Protein AF-A0AAW6DKB7-F1 (afdb_monomer_lite)

InterPro domains:
  IPR010262 Arylsulfotransferase, bacteria [PF05935] (1-92)

Organism: Mediterraneibacter gnavus (NCBI:txid33038)

pLDDT: mean 94.06, std 5.69, range [62.28, 98.56]

Secondary structure (DSSP, 8-state):
-EE--B---TT-TT--GGGSTT-BSSTTT--EEEEEEEEEETTTTEEEEEEEEEEE--SS-EEEEE-SS-EEEEEGGGTEEEEE-TTS-EEEEEE---SSS----------BTTTB---

Radius of gyration: 16.7 Å; chains: 1; bounding box: 38×35×54 Å

Foldseek 3Di:
DKFLLADDDPVCNPDDPVVDPQRHPDQPPHAWIKDWDWDDDVVVRDIDTPAMDTDGHANDAKDWDDDDAWIWIFSWQQQKIFTAGRNRHTPDMDHDDDPPGTDRYDDDDPCEPHPDDDD

Sequence (119 aa):
MFNNNLGYSESRPDYDWSQIDQIATDLSSGTTSYYYKYKVDENAGTYTLVQSFEVPFSGYVSSVQECEDTILVDSGMQGLIGEYKEDGTLVKQFQMNLSKYYIYRVYKYDFSGYLFTEE

Structure (mmCIF, N/CA/C/O backbone):
data_AF-A0AAW6DKB7-F1
#
_entry.id   AF-A0AAW6DKB7-F1
#
loop_
_atom_site.group_PDB
_atom_site.id
_atom_site.type_symbol
_atom_site.label_atom_id
_atom_site.label_alt_id
_atom_site.label_comp_id
_atom_site.label_asym_id
_atom_site.label_entity_id
_atom_site.label_seq_id
_atom_site.pdbx_PDB_ins_code
_atom_site.Cartn_x
_atom_sit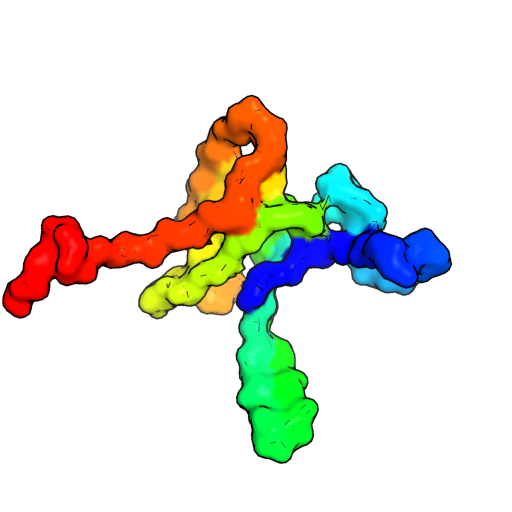e.Cartn_y
_atom_site.Cartn_z
_atom_site.occupancy
_atom_site.B_iso_or_equiv
_atom_site.auth_seq_id
_atom_site.auth_comp_id
_atom_site.auth_asym_id
_atom_site.auth_atom_id
_atom_site.pdbx_PDB_model_num
ATOM 1 N N . MET A 1 1 ? -4.872 -5.322 2.106 1.00 93.62 1 MET A N 1
ATOM 2 C CA . MET A 1 1 ? -3.622 -5.882 1.534 1.00 93.62 1 MET A CA 1
ATOM 3 C C . MET A 1 1 ? -2.894 -4.794 0.762 1.00 93.62 1 MET A C 1
ATOM 5 O O . MET A 1 1 ? -3.563 -3.958 0.170 1.00 93.62 1 MET A O 1
ATOM 9 N N . PHE A 1 2 ? -1.560 -4.797 0.761 1.00 97.50 2 PHE A N 1
ATOM 10 C CA . PHE A 1 2 ? -0.765 -3.921 -0.107 1.00 97.50 2 PHE A CA 1
ATOM 11 C C . PHE A 1 2 ? -0.477 -4.651 -1.424 1.00 97.50 2 PHE A C 1
ATOM 13 O O . PHE A 1 2 ? 0.024 -5.773 -1.394 1.00 97.50 2 PHE A O 1
ATOM 20 N N . ASN A 1 3 ? -0.792 -4.037 -2.560 1.00 96.69 3 ASN A N 1
ATOM 21 C CA . ASN A 1 3 ? -0.337 -4.471 -3.874 1.00 96.69 3 ASN A CA 1
ATOM 22 C C . ASN A 1 3 ? 0.838 -3.584 -4.294 1.00 96.69 3 ASN A C 1
ATOM 24 O O . ASN A 1 3 ? 0.644 -2.417 -4.632 1.00 96.69 3 ASN A O 1
ATOM 28 N N . ASN A 1 4 ? 2.045 -4.150 -4.293 1.00 95.62 4 ASN A N 1
ATOM 29 C CA . ASN A 1 4 ? 3.265 -3.442 -4.675 1.00 95.62 4 ASN A CA 1
ATOM 30 C C . ASN A 1 4 ? 3.264 -2.995 -6.141 1.00 95.62 4 ASN A C 1
ATOM 32 O O . ASN A 1 4 ? 3.949 -2.032 -6.465 1.00 95.62 4 ASN A O 1
ATOM 36 N N . ASN A 1 5 ? 2.470 -3.642 -7.003 1.00 96.00 5 ASN A N 1
ATOM 37 C CA . ASN A 1 5 ? 2.424 -3.383 -8.441 1.00 96.00 5 ASN A CA 1
ATOM 38 C C . ASN A 1 5 ? 3.798 -3.550 -9.136 1.00 96.00 5 ASN A C 1
ATOM 40 O O . ASN A 1 5 ? 4.121 -2.849 -10.092 1.00 96.00 5 ASN A O 1
ATOM 44 N N . LEU A 1 6 ? 4.617 -4.483 -8.632 1.00 96.06 6 LEU A N 1
ATOM 45 C CA . LEU A 1 6 ? 5.906 -4.884 -9.201 1.00 96.06 6 LEU A CA 1
ATOM 46 C C . LEU A 1 6 ? 5.780 -6.274 -9.837 1.00 96.06 6 LEU A C 1
ATOM 48 O O . LEU A 1 6 ? 5.412 -7.241 -9.171 1.00 96.06 6 LEU A O 1
ATOM 52 N N . GLY A 1 7 ? 6.132 -6.374 -11.112 1.00 95.25 7 GLY A N 1
ATOM 53 C CA . GLY A 1 7 ? 6.231 -7.618 -11.858 1.00 95.25 7 GLY A CA 1
ATOM 54 C C . GLY A 1 7 ? 7.611 -8.233 -11.675 1.00 95.25 7 GLY A C 1
ATOM 55 O O . GLY A 1 7 ? 8.564 -7.853 -12.351 1.00 95.25 7 GLY A O 1
ATOM 56 N N . TYR A 1 8 ? 7.725 -9.178 -10.744 1.00 92.50 8 TYR A N 1
ATOM 57 C CA . TYR A 1 8 ? 8.963 -9.910 -10.491 1.00 92.50 8 TYR A CA 1
ATOM 58 C C . TYR A 1 8 ? 8.669 -11.321 -9.973 1.00 92.50 8 TYR A C 1
ATOM 60 O O . TYR A 1 8 ? 7.788 -11.520 -9.136 1.00 92.50 8 TYR A O 1
ATOM 68 N N . SER A 1 9 ? 9.423 -12.315 -10.446 1.00 92.75 9 SER A N 1
ATOM 69 C CA . SER A 1 9 ? 9.358 -13.686 -9.933 1.00 92.75 9 SER A CA 1
ATOM 70 C C . SER A 1 9 ? 10.688 -14.406 -10.123 1.00 92.75 9 SER A C 1
ATOM 72 O O . SER A 1 9 ? 11.114 -14.649 -11.249 1.00 92.75 9 SER A O 1
ATOM 74 N N . GLU A 1 10 ? 11.321 -14.810 -9.020 1.00 92.50 10 GLU A N 1
ATOM 75 C CA . GLU A 1 10 ? 12.577 -15.574 -9.066 1.00 92.50 10 GLU A CA 1
ATOM 76 C C . GLU A 1 10 ? 12.405 -16.965 -9.695 1.00 92.50 10 GLU A C 1
ATOM 78 O O . GLU A 1 10 ? 13.334 -17.498 -10.296 1.00 92.50 10 GLU A O 1
ATOM 83 N N . SER A 1 11 ? 11.215 -17.562 -9.580 1.00 96.56 11 SER A N 1
ATOM 84 C CA . SER A 1 11 ? 10.918 -18.892 -10.125 1.00 96.56 11 SER A CA 1
ATOM 85 C C . SER A 1 11 ? 10.462 -18.870 -11.586 1.00 96.56 11 SER A C 1
ATOM 87 O O . SER A 1 11 ? 10.379 -19.928 -12.213 1.00 96.56 11 SER A O 1
ATOM 89 N N . ARG A 1 12 ? 10.166 -17.684 -12.130 1.00 95.12 12 ARG A N 1
ATOM 90 C CA . ARG A 1 12 ? 9.786 -17.444 -13.531 1.00 95.12 12 ARG A CA 1
ATOM 91 C C . ARG A 1 12 ? 10.587 -16.265 -14.105 1.00 95.12 12 ARG A C 1
ATOM 93 O O . ARG A 1 12 ? 9.996 -15.239 -14.445 1.00 95.12 12 ARG A O 1
ATOM 100 N N . PRO A 1 13 ? 11.925 -16.387 -14.200 1.00 93.94 13 PRO A N 1
ATOM 101 C CA . PRO A 1 13 ? 12.788 -15.298 -14.664 1.00 93.94 13 PRO A CA 1
ATOM 102 C C . PRO A 1 13 ? 12.608 -14.970 -16.156 1.00 93.94 13 PRO A C 1
ATOM 104 O O . PRO A 1 13 ? 13.056 -13.927 -16.617 1.00 93.94 13 PRO A O 1
ATOM 107 N N . ASP A 1 14 ? 11.981 -15.868 -16.911 1.00 96.06 14 ASP A N 1
ATOM 108 C CA . ASP A 1 14 ? 11.704 -15.793 -18.344 1.00 96.06 14 ASP A CA 1
ATOM 109 C C . ASP A 1 14 ? 10.334 -15.178 -18.678 1.00 96.06 14 ASP A C 1
ATOM 111 O O . ASP A 1 14 ? 10.038 -14.939 -19.849 1.00 96.06 14 ASP A O 1
ATOM 115 N N . TYR A 1 15 ? 9.490 -14.917 -17.675 1.00 95.75 15 TYR A N 1
ATOM 116 C CA . TYR A 1 15 ? 8.198 -14.279 -17.899 1.00 95.75 15 TYR A CA 1
ATOM 117 C C . TYR A 1 15 ? 8.369 -12.786 -18.200 1.00 95.75 15 TYR A C 1
ATOM 119 O O . TYR A 1 15 ? 8.961 -12.042 -17.417 1.00 95.75 15 TYR A O 1
ATOM 127 N N . ASP A 1 16 ? 7.803 -12.339 -19.320 1.00 95.75 16 ASP A N 1
ATOM 128 C CA . ASP A 1 16 ? 7.808 -10.930 -19.701 1.00 95.75 16 ASP A CA 1
ATOM 129 C C . ASP A 1 16 ? 6.741 -10.151 -18.923 1.00 95.75 16 ASP A C 1
ATOM 131 O O . ASP A 1 16 ? 5.581 -10.096 -19.321 1.00 95.75 16 ASP A O 1
ATOM 135 N N . TRP A 1 17 ? 7.121 -9.536 -17.805 1.00 94.88 17 TRP A N 1
ATOM 136 C CA . TRP A 1 17 ? 6.205 -8.708 -17.017 1.00 94.88 17 TRP A CA 1
ATOM 137 C C . TRP A 1 17 ? 5.766 -7.434 -17.744 1.00 94.88 17 TRP A C 1
ATOM 139 O O . TRP A 1 17 ? 4.672 -6.949 -17.477 1.00 94.88 17 TRP A O 1
ATOM 149 N N . SER A 1 18 ? 6.552 -6.928 -18.702 1.00 93.31 18 SER A N 1
ATOM 150 C CA . SER A 1 18 ? 6.243 -5.676 -19.410 1.00 93.31 18 SER A CA 1
ATOM 151 C C . SER A 1 18 ? 4.989 -5.760 -20.289 1.00 93.31 18 SER A C 1
ATOM 153 O O . SER A 1 18 ? 4.444 -4.734 -20.689 1.00 93.31 18 SER A O 1
ATOM 155 N N . GLN A 1 19 ? 4.493 -6.975 -20.548 1.00 95.38 19 GLN A N 1
ATOM 156 C CA . GLN A 1 19 ? 3.236 -7.203 -21.262 1.00 95.38 19 GLN A CA 1
ATOM 157 C C . GLN A 1 19 ? 1.987 -6.801 -20.453 1.00 95.38 19 GLN A C 1
ATOM 159 O O . GLN A 1 19 ? 0.901 -6.699 -21.022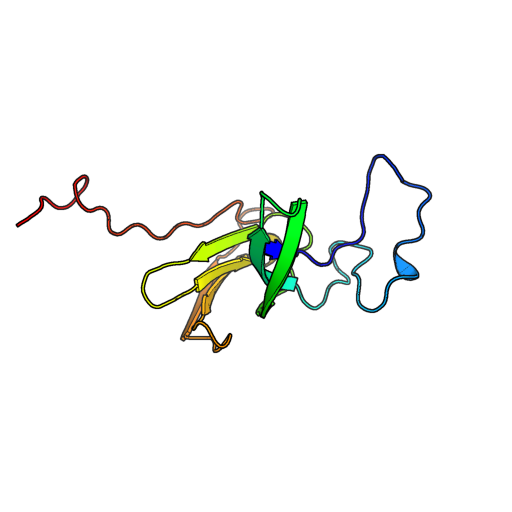 1.00 95.38 19 GLN A O 1
ATOM 164 N N . ILE A 1 20 ? 2.112 -6.627 -19.132 1.00 93.88 20 ILE A N 1
ATOM 165 C CA . ILE A 1 20 ? 1.010 -6.229 -18.252 1.00 93.88 20 ILE A CA 1
ATOM 166 C C . ILE A 1 20 ? 1.011 -4.705 -18.139 1.00 93.88 20 ILE A C 1
ATOM 168 O O . ILE A 1 20 ? 1.999 -4.103 -17.725 1.00 93.88 20 ILE A O 1
ATOM 172 N N . ASP A 1 21 ? -0.113 -4.084 -18.490 1.00 91.00 21 ASP A N 1
ATOM 173 C CA . ASP A 1 21 ? -0.250 -2.631 -18.429 1.00 91.00 21 ASP A CA 1
ATOM 174 C C . ASP A 1 21 ? -0.009 -2.098 -17.006 1.00 91.00 21 ASP A C 1
ATOM 176 O O . ASP A 1 21 ? -0.457 -2.691 -16.023 1.00 91.00 21 ASP A O 1
ATOM 180 N N . GLN A 1 22 ? 0.698 -0.969 -16.915 1.00 90.12 22 GLN A N 1
ATOM 181 C CA . GLN A 1 22 ? 1.005 -0.242 -15.674 1.00 90.12 22 GLN A CA 1
ATOM 182 C C . GLN A 1 22 ? 1.809 -1.007 -14.605 1.00 90.12 22 GLN A C 1
ATOM 184 O O . GLN A 1 22 ? 1.991 -0.478 -13.504 1.00 90.12 22 GLN A O 1
ATOM 189 N N . ILE A 1 23 ? 2.329 -2.205 -14.893 1.00 94.06 23 ILE A N 1
ATOM 190 C CA . ILE A 1 23 ? 3.172 -2.922 -13.933 1.00 94.06 23 ILE A CA 1
ATOM 191 C C . ILE A 1 23 ? 4.602 -2.372 -13.943 1.00 94.06 23 ILE A C 1
ATOM 193 O O . ILE A 1 23 ? 5.203 -2.164 -14.998 1.00 94.06 23 ILE A O 1
ATOM 197 N N . ALA A 1 24 ? 5.176 -2.155 -12.761 1.00 95.31 24 ALA A N 1
ATOM 198 C CA . ALA A 1 24 ? 6.590 -1.822 -12.654 1.00 95.31 24 ALA A CA 1
ATOM 199 C C . ALA A 1 24 ? 7.434 -3.069 -12.943 1.00 95.31 24 ALA A C 1
ATOM 201 O O . ALA A 1 24 ? 7.140 -4.146 -12.427 1.00 95.31 24 ALA A O 1
ATOM 202 N N . THR A 1 25 ? 8.507 -2.938 -13.721 1.00 94.00 25 THR A N 1
ATOM 203 C CA . THR A 1 25 ? 9.440 -4.047 -14.009 1.00 94.00 25 THR A CA 1
ATOM 204 C C . THR A 1 25 ? 10.746 -3.950 -13.221 1.00 94.00 25 THR A C 1
ATOM 206 O O . THR A 1 25 ? 11.580 -4.850 -13.277 1.00 94.00 25 THR A O 1
ATOM 209 N N . ASP A 1 26 ? 10.939 -2.864 -12.474 1.00 90.50 26 ASP A N 1
ATOM 210 C CA . ASP A 1 26 ? 12.056 -2.679 -11.556 1.00 90.50 26 ASP A CA 1
ATOM 211 C C . ASP A 1 26 ? 11.657 -1.767 -10.382 1.00 90.50 26 ASP A C 1
ATOM 213 O O . ASP A 1 26 ? 10.585 -1.162 -10.357 1.00 90.50 26 ASP A O 1
ATOM 217 N N . LEU A 1 27 ? 12.532 -1.677 -9.378 1.00 89.12 27 LEU A N 1
ATOM 218 C CA . LEU A 1 27 ? 12.273 -0.944 -8.134 1.00 89.12 27 LEU A CA 1
ATOM 219 C C . LEU A 1 27 ? 12.297 0.581 -8.267 1.00 89.12 27 LEU A C 1
ATOM 221 O O . LEU A 1 27 ? 11.917 1.265 -7.321 1.00 89.12 27 LEU A O 1
ATOM 225 N N . SER A 1 28 ? 12.771 1.111 -9.391 1.00 81.88 28 SER A N 1
ATOM 226 C CA . SER A 1 28 ? 12.929 2.547 -9.628 1.00 81.88 28 SER A CA 1
ATOM 227 C C . SER A 1 28 ? 11.934 3.120 -10.636 1.00 81.88 28 SER A C 1
ATOM 229 O O . SER A 1 28 ? 11.726 4.330 -10.642 1.00 81.88 28 SER A O 1
ATOM 231 N N . SER A 1 29 ? 11.315 2.278 -11.468 1.00 82.56 29 SER A N 1
ATOM 232 C CA . SER A 1 29 ? 10.377 2.697 -12.517 1.00 82.56 29 SER A CA 1
ATOM 233 C C . SER A 1 29 ? 8.915 2.732 -12.078 1.00 82.56 29 SER A C 1
ATOM 235 O O . SER A 1 29 ? 8.087 3.317 -12.774 1.00 82.56 29 SER A O 1
ATOM 237 N N . GLY A 1 30 ? 8.581 2.128 -10.936 1.00 88.31 30 GLY A N 1
ATOM 238 C CA . GLY A 1 30 ? 7.207 2.103 -10.451 1.00 88.31 30 GLY A CA 1
ATOM 239 C C . GLY A 1 30 ? 6.711 3.463 -9.972 1.00 88.31 30 GLY A C 1
ATOM 240 O O . GLY A 1 30 ? 7.412 4.204 -9.284 1.00 88.31 30 GLY A O 1
ATOM 241 N N . THR A 1 31 ? 5.471 3.777 -10.332 1.00 91.31 31 THR A N 1
ATOM 242 C CA . THR A 1 31 ? 4.822 5.062 -10.036 1.00 91.31 31 THR A CA 1
ATOM 243 C C . THR A 1 31 ? 3.803 4.948 -8.911 1.00 91.31 31 THR A C 1
ATOM 245 O O . THR A 1 31 ? 3.770 5.800 -8.023 1.00 91.31 31 THR A O 1
ATOM 248 N N . THR A 1 32 ? 3.037 3.854 -8.900 1.00 95.38 32 THR A N 1
ATOM 249 C CA . THR A 1 32 ? 1.906 3.663 -7.991 1.00 95.38 32 THR A CA 1
ATOM 250 C C . THR A 1 32 ? 1.847 2.231 -7.464 1.00 95.38 32 THR A C 1
ATOM 252 O O . THR A 1 32 ? 2.038 1.270 -8.209 1.00 95.38 32 THR A O 1
ATOM 255 N N . SER A 1 33 ? 1.555 2.097 -6.171 1.00 97.56 33 SER A N 1
ATOM 256 C CA . SER A 1 33 ? 1.102 0.858 -5.532 1.00 97.56 33 SER A CA 1
ATOM 257 C C . SER A 1 33 ? -0.351 1.033 -5.081 1.00 97.56 33 SER A C 1
ATOM 259 O O . SER A 1 33 ? -0.917 2.119 -5.194 1.00 97.56 33 SER A O 1
ATOM 261 N N . TYR A 1 34 ? -0.983 -0.019 -4.560 1.00 97.88 34 TYR A N 1
ATOM 262 C CA . TYR A 1 34 ? -2.402 0.044 -4.204 1.00 97.88 34 TYR A CA 1
ATOM 263 C C . TYR A 1 34 ? -2.695 -0.570 -2.840 1.00 97.88 34 TYR A C 1
ATOM 265 O O . TYR A 1 34 ? -2.172 -1.627 -2.484 1.00 97.88 34 TYR A O 1
ATOM 273 N N . TYR A 1 35 ? -3.614 0.045 -2.103 1.00 98.50 35 TYR A N 1
ATOM 274 C CA . TYR A 1 35 ? -4.378 -0.671 -1.089 1.00 98.50 35 TYR A CA 1
ATOM 275 C C . TYR A 1 35 ? -5.457 -1.492 -1.791 1.00 98.50 35 TYR A C 1
ATOM 277 O O . TYR A 1 35 ? -6.216 -0.919 -2.565 1.00 98.50 35 TYR A O 1
ATOM 285 N N . TYR A 1 36 ? -5.569 -2.786 -1.481 1.00 97.94 36 TYR A N 1
ATOM 286 C CA . TYR A 1 36 ? -6.662 -3.662 -1.918 1.00 97.94 36 TYR A CA 1
ATOM 287 C C . TYR A 1 36 ? -7.367 -4.333 -0.740 1.00 97.94 36 TYR A C 1
ATOM 289 O O . TYR A 1 36 ? -6.716 -4.931 0.127 1.00 97.94 36 TYR A O 1
ATOM 297 N N . LYS A 1 37 ? -8.702 -4.339 -0.774 1.00 97.44 37 LYS A N 1
ATOM 298 C CA . LYS A 1 37 ? -9.558 -5.133 0.116 1.00 97.44 37 LYS A CA 1
ATOM 299 C C . LYS A 1 37 ? -10.316 -6.173 -0.687 1.00 97.44 37 LYS A C 1
ATOM 301 O O . LYS A 1 37 ? -10.982 -5.846 -1.669 1.00 97.44 37 LYS A O 1
ATOM 306 N N . TYR A 1 38 ? -10.250 -7.419 -0.239 1.00 97.50 38 TYR A N 1
ATOM 307 C CA . TYR A 1 38 ? -10.965 -8.526 -0.856 1.00 97.50 38 TYR A CA 1
ATOM 308 C C . TYR A 1 38 ? -12.019 -9.070 0.099 1.00 97.50 38 TYR A C 1
ATOM 310 O O . TYR A 1 38 ? -11.762 -9.224 1.291 1.00 97.50 38 TYR A O 1
ATOM 318 N N . LYS A 1 39 ? -13.188 -9.405 -0.444 1.00 98.00 39 LYS A N 1
ATOM 319 C CA . LYS A 1 39 ? -14.177 -10.251 0.221 1.00 98.00 39 LYS A CA 1
ATOM 320 C C . LYS A 1 39 ? -13.971 -11.684 -0.258 1.00 98.00 39 LYS A C 1
ATOM 322 O O . LYS A 1 39 ? -14.001 -11.924 -1.463 1.00 98.00 39 LYS A O 1
ATOM 327 N N . VAL A 1 40 ? -13.748 -12.606 0.672 1.00 98.12 40 VAL A N 1
ATOM 328 C CA . VAL A 1 40 ? -13.520 -14.031 0.392 1.00 98.12 40 VAL A CA 1
ATOM 329 C C . VAL A 1 40 ? -14.788 -14.814 0.726 1.00 98.12 40 VAL A C 1
ATOM 331 O O . VAL A 1 40 ? -15.359 -14.628 1.799 1.00 98.12 40 VAL A O 1
ATOM 334 N N . ASP A 1 41 ? -15.229 -15.669 -0.194 1.00 98.38 41 ASP A N 1
ATOM 335 C CA . ASP A 1 41 ? -16.255 -16.686 0.037 1.00 98.38 41 ASP A CA 1
ATOM 336 C C . ASP A 1 41 ? -15.587 -18.061 -0.003 1.00 98.38 41 ASP A C 1
ATOM 338 O O . ASP A 1 41 ? -15.270 -18.596 -1.069 1.00 98.38 41 ASP A O 1
ATOM 342 N N . GLU A 1 42 ? -15.358 -18.626 1.179 1.00 98.25 42 GLU A N 1
ATOM 343 C CA . GLU A 1 42 ? -14.680 -19.912 1.331 1.00 98.25 42 GLU A CA 1
ATOM 344 C C . GLU A 1 42 ? -15.553 -21.097 0.894 1.00 98.25 42 GLU A C 1
ATOM 346 O O . GLU A 1 42 ? -15.017 -22.098 0.426 1.00 98.25 42 GLU A O 1
ATOM 351 N N . ASN A 1 43 ? -16.885 -20.983 0.976 1.00 98.38 43 ASN A N 1
ATOM 352 C CA . ASN A 1 43 ? -17.792 -22.054 0.551 1.00 98.38 43 ASN A CA 1
ATOM 353 C C . ASN A 1 43 ? -17.811 -22.184 -0.974 1.00 98.38 43 ASN A C 1
ATOM 355 O O . ASN A 1 43 ? -17.827 -23.292 -1.508 1.00 98.38 43 ASN A O 1
ATOM 359 N N . ALA A 1 44 ? -17.810 -21.049 -1.676 1.00 98.31 44 ALA A N 1
ATOM 360 C CA . ALA A 1 44 ? -17.738 -21.009 -3.132 1.00 98.31 44 ALA A CA 1
ATOM 361 C C . ALA A 1 44 ? -16.299 -21.133 -3.667 1.00 98.31 44 ALA A C 1
ATOM 363 O O . ALA A 1 44 ? -16.115 -21.381 -4.858 1.00 98.31 44 ALA A O 1
ATOM 364 N N . GLY A 1 45 ? -15.281 -20.940 -2.819 1.00 98.25 45 GLY A N 1
ATOM 365 C CA . GLY A 1 45 ? -13.875 -20.906 -3.227 1.00 98.25 45 GLY A CA 1
ATOM 366 C C . GLY A 1 45 ? -13.540 -19.690 -4.096 1.00 98.25 45 GLY A C 1
ATOM 367 O O . GLY A 1 45 ? -12.756 -19.797 -5.037 1.00 98.25 45 GLY A O 1
ATOM 368 N N . THR A 1 46 ? -14.163 -18.540 -3.820 1.00 98.25 46 THR A N 1
ATOM 369 C CA . THR A 1 46 ? -14.029 -17.323 -4.636 1.00 98.25 46 THR A CA 1
ATOM 370 C C . THR A 1 46 ? -13.602 -16.122 -3.803 1.00 98.25 46 THR A C 1
ATOM 372 O O . THR A 1 46 ? -13.728 -16.098 -2.580 1.00 98.25 46 THR A O 1
ATOM 375 N N . TYR A 1 47 ?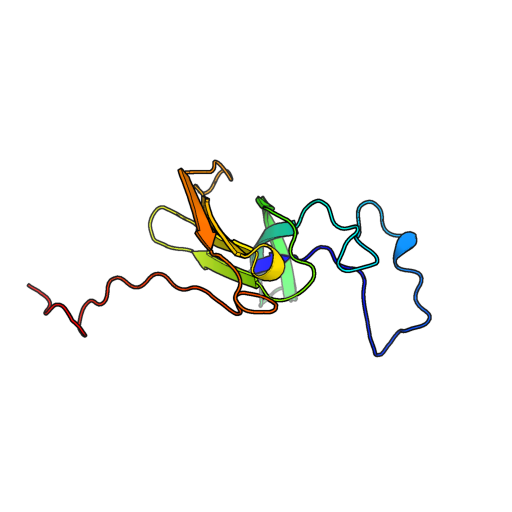 -13.090 -15.096 -4.475 1.00 97.94 47 TYR A N 1
ATOM 376 C CA . TYR A 1 47 ? -12.802 -13.805 -3.868 1.00 97.94 47 TYR A CA 1
ATOM 377 C C . TYR A 1 47 ? -13.190 -12.681 -4.826 1.00 97.94 47 TYR A C 1
ATOM 379 O O . TYR A 1 47 ? -13.220 -12.854 -6.044 1.00 97.94 47 TYR A O 1
ATOM 387 N N . THR A 1 48 ? -13.510 -11.512 -4.281 1.00 98.44 48 THR A N 1
ATOM 388 C CA . THR A 1 48 ? -13.871 -10.322 -5.060 1.00 98.44 48 THR A CA 1
ATOM 389 C C . THR A 1 48 ? -13.173 -9.105 -4.478 1.00 98.44 48 THR A C 1
ATOM 391 O O . THR A 1 48 ? -13.197 -8.903 -3.263 1.00 98.44 48 THR A O 1
ATOM 394 N N . LEU A 1 49 ? -12.534 -8.303 -5.332 1.00 98.06 49 LEU A N 1
ATOM 395 C CA . LEU A 1 49 ? -11.987 -7.005 -4.941 1.00 98.06 49 LEU A CA 1
ATOM 396 C C . LEU A 1 49 ? -13.159 -6.069 -4.636 1.00 98.06 49 LEU A C 1
ATOM 398 O O . LEU A 1 49 ? -13.976 -5.805 -5.514 1.00 98.06 49 LEU A O 1
ATOM 402 N N . VAL A 1 50 ? -13.261 -5.604 -3.394 1.00 97.81 50 VAL A N 1
ATOM 403 C CA . VAL A 1 50 ? -14.370 -4.745 -2.942 1.00 97.81 50 VAL A CA 1
ATOM 404 C C . VAL A 1 50 ? -13.953 -3.294 -2.738 1.00 97.81 50 VAL A C 1
ATOM 406 O O . VAL A 1 50 ? -14.813 -2.426 -2.650 1.00 97.81 50 VAL A O 1
ATOM 409 N N . GLN A 1 51 ? -12.650 -3.023 -2.677 1.00 97.50 51 GLN A N 1
ATOM 410 C CA . GLN A 1 51 ? -12.122 -1.680 -2.481 1.00 97.50 51 GLN A CA 1
ATOM 411 C C . GLN A 1 51 ? -10.683 -1.602 -2.978 1.00 97.50 51 GLN A C 1
ATOM 413 O O . GLN A 1 51 ? -9.886 -2.520 -2.751 1.00 97.50 51 GLN A O 1
ATOM 418 N N . SER A 1 52 ? -10.349 -0.484 -3.614 1.00 97.62 52 SER A N 1
ATOM 419 C CA . SER A 1 52 ? -8.985 -0.171 -4.013 1.00 97.62 52 SER A CA 1
ATOM 420 C C . SER A 1 52 ? -8.757 1.328 -4.109 1.00 97.62 52 SER A C 1
ATOM 422 O O . SER A 1 52 ? -9.622 2.034 -4.623 1.00 97.62 52 SER A O 1
ATOM 424 N N . PHE A 1 53 ? -7.578 1.787 -3.703 1.00 98.25 53 PHE A N 1
ATOM 425 C CA . PHE A 1 53 ? -7.113 3.145 -3.978 1.00 98.25 53 PHE A CA 1
ATOM 426 C C . PHE A 1 53 ? -5.590 3.184 -4.117 1.00 98.25 53 PHE A C 1
ATOM 428 O O . PHE A 1 53 ? -4.880 2.287 -3.650 1.00 98.25 53 PHE A O 1
ATOM 435 N N . GLU A 1 54 ? -5.111 4.219 -4.801 1.00 97.88 54 GLU A N 1
ATOM 436 C CA . GLU A 1 54 ? -3.693 4.450 -5.060 1.00 97.88 54 GLU A CA 1
ATOM 437 C C . GLU A 1 54 ? -2.954 4.885 -3.797 1.00 97.88 54 GLU A C 1
ATOM 439 O O . GLU A 1 54 ? -3.446 5.686 -3.002 1.00 97.88 54 GLU A O 1
ATOM 444 N N . VAL A 1 55 ? -1.738 4.376 -3.640 1.00 98.06 55 VAL A N 1
ATOM 445 C CA . VAL A 1 55 ? -0.798 4.756 -2.586 1.00 98.06 55 VAL A CA 1
ATOM 446 C C . VAL A 1 55 ? 0.601 4.904 -3.195 1.00 98.06 55 VAL A C 1
ATOM 448 O O . VAL A 1 55 ? 0.851 4.386 -4.292 1.00 98.06 55 VAL A O 1
ATOM 451 N N . PRO A 1 56 ? 1.534 5.607 -2.527 1.00 97.19 56 PRO A N 1
ATOM 452 C CA . PRO A 1 56 ? 2.888 5.759 -3.041 1.00 97.19 56 PRO A CA 1
ATOM 453 C C . PRO A 1 56 ? 3.530 4.404 -3.366 1.00 97.19 56 PRO A C 1
ATOM 455 O O . PRO A 1 56 ? 3.390 3.433 -2.622 1.00 97.19 56 PRO A O 1
ATOM 458 N N . PHE A 1 57 ? 4.225 4.331 -4.500 1.00 97.06 57 PHE A N 1
ATOM 459 C CA . PHE A 1 57 ? 4.852 3.092 -4.945 1.00 97.06 57 PHE A CA 1
ATOM 460 C C . PHE A 1 57 ? 5.862 2.538 -3.940 1.00 97.06 57 PHE A C 1
ATOM 462 O O . PHE A 1 57 ? 6.746 3.248 -3.475 1.00 97.06 57 PHE A O 1
ATOM 469 N N . SER A 1 58 ? 5.819 1.243 -3.677 1.00 95.88 58 SER A N 1
ATOM 470 C CA . SER A 1 58 ? 6.897 0.550 -2.982 1.00 95.88 58 SER A CA 1
ATOM 471 C C . SER A 1 58 ? 7.049 -0.813 -3.628 1.00 95.88 58 SER A C 1
ATOM 473 O O . SER A 1 58 ? 6.176 -1.655 -3.470 1.00 95.88 58 SER A O 1
ATOM 475 N N . GLY A 1 59 ? 8.121 -1.037 -4.392 1.00 94.19 59 GLY A N 1
ATOM 476 C CA . GLY A 1 59 ? 8.293 -2.290 -5.142 1.00 94.19 59 GLY A CA 1
ATOM 477 C C . GLY A 1 59 ? 8.526 -3.509 -4.244 1.00 94.19 59 GLY A C 1
ATOM 478 O O . GLY A 1 59 ? 8.056 -4.604 -4.533 1.00 94.19 59 GLY A O 1
ATOM 479 N N . TYR A 1 60 ? 9.182 -3.296 -3.106 1.00 91.62 60 TYR A N 1
ATOM 480 C CA . TYR A 1 60 ? 9.279 -4.254 -2.010 1.00 91.62 60 TYR A CA 1
ATOM 481 C C . TYR A 1 60 ? 8.839 -3.607 -0.707 1.00 91.62 60 TYR A C 1
ATOM 483 O O . TYR A 1 60 ? 8.732 -2.388 -0.642 1.00 91.62 60 TYR A O 1
ATOM 491 N N . VAL A 1 61 ? 8.632 -4.447 0.315 1.00 91.81 61 VAL A N 1
ATOM 492 C CA . VAL A 1 61 ? 8.392 -4.097 1.727 1.00 91.81 61 VAL A CA 1
ATOM 493 C C . VAL A 1 61 ? 7.340 -3.011 1.948 1.00 91.81 61 VAL A C 1
ATOM 495 O O . VAL A 1 61 ? 7.506 -1.831 1.652 1.00 91.81 61 VAL A O 1
ATOM 498 N N . SER A 1 62 ? 6.191 -3.415 2.461 1.00 96.25 62 SER A N 1
ATOM 499 C CA . SER A 1 62 ? 5.079 -2.504 2.697 1.00 96.25 62 SER A CA 1
ATOM 500 C C . SER A 1 62 ? 4.128 -3.137 3.688 1.00 96.25 62 SER A C 1
ATOM 502 O O . SER A 1 62 ? 4.129 -4.360 3.883 1.00 96.25 62 SER A O 1
ATOM 504 N N . SER A 1 63 ? 3.279 -2.321 4.293 1.00 97.56 63 SER A N 1
ATOM 505 C CA . SER A 1 63 ? 2.208 -2.836 5.133 1.00 97.56 63 SER A CA 1
ATOM 506 C C . SER A 1 63 ? 0.950 -1.994 5.033 1.00 97.56 63 SER A C 1
ATOM 508 O O . SER A 1 63 ? 0.971 -0.834 4.630 1.00 97.56 63 SER A O 1
ATOM 510 N N . VAL A 1 64 ? -0.160 -2.644 5.360 1.00 98.00 64 VAL A N 1
ATOM 511 C CA . VAL A 1 64 ? -1.472 -2.031 5.499 1.00 98.00 64 VAL A CA 1
ATOM 512 C C . VAL A 1 64 ? -2.071 -2.543 6.794 1.00 98.00 64 VAL A C 1
ATOM 514 O O . VAL A 1 64 ? -2.044 -3.751 7.038 1.00 98.00 64 VAL A O 1
ATOM 517 N N . GLN A 1 65 ? -2.664 -1.645 7.566 1.00 97.75 65 GLN A N 1
ATOM 518 C CA . GLN A 1 65 ? -3.484 -1.974 8.721 1.00 97.75 65 GLN A CA 1
ATOM 519 C C . GLN A 1 65 ? -4.791 -1.184 8.633 1.00 97.75 65 GLN A C 1
ATOM 521 O O . GLN A 1 65 ? -4.770 0.037 8.508 1.00 97.75 65 GLN A O 1
ATOM 526 N N . GLU A 1 66 ? -5.926 -1.878 8.698 1.00 95.94 66 GLU A N 1
ATOM 527 C CA . GLU A 1 66 ? -7.209 -1.217 8.950 1.00 95.94 66 GLU A CA 1
ATOM 528 C C . GLU A 1 66 ? -7.283 -0.875 10.442 1.00 95.94 66 GLU A C 1
ATOM 530 O O . GLU A 1 66 ? -7.131 -1.751 11.296 1.00 95.94 66 GLU A O 1
ATOM 535 N N . CYS A 1 67 ? -7.442 0.409 10.742 1.00 94.62 67 CYS A N 1
ATOM 536 C CA . CYS A 1 67 ? -7.756 0.938 12.064 1.00 94.62 67 CYS A CA 1
ATOM 537 C C . CYS A 1 67 ? -9.258 1.280 12.114 1.00 94.62 67 CYS A C 1
ATOM 539 O O . CYS A 1 67 ? -9.955 1.099 11.119 1.00 94.62 67 CYS A O 1
ATOM 541 N N . GLU A 1 68 ? -9.767 1.767 13.251 1.00 89.38 68 GLU A N 1
ATOM 542 C CA . GLU A 1 68 ? -11.205 2.065 13.400 1.00 89.38 68 GLU A CA 1
ATOM 543 C C . GLU A 1 68 ? -11.728 3.039 12.330 1.00 89.38 68 GLU A C 1
ATOM 545 O O . GLU A 1 68 ? -12.658 2.699 11.605 1.00 89.38 68 GLU A O 1
ATOM 550 N N . ASP A 1 69 ? -11.092 4.206 12.183 1.00 91.88 69 ASP A N 1
ATOM 551 C CA . ASP A 1 69 ? -11.557 5.263 11.266 1.00 91.88 69 ASP A CA 1
ATOM 552 C C . ASP A 1 69 ? -10.660 5.467 10.034 1.00 91.88 69 ASP A C 1
ATOM 554 O O . ASP A 1 69 ? -11.002 6.213 9.111 1.00 91.88 69 ASP A O 1
ATOM 558 N N . THR A 1 70 ? -9.468 4.868 10.034 1.00 97.06 70 THR A N 1
ATOM 559 C CA . THR A 1 70 ? -8.452 5.090 9.000 1.00 97.06 70 THR A CA 1
ATOM 560 C C . THR A 1 70 ? -7.763 3.801 8.586 1.00 97.06 70 THR A C 1
ATOM 562 O O . THR A 1 70 ? -7.775 2.788 9.277 1.00 97.06 70 THR A O 1
ATOM 565 N N . ILE A 1 71 ? -7.127 3.848 7.426 1.00 98.38 71 ILE A N 1
ATOM 566 C CA . ILE A 1 71 ? -6.286 2.797 6.880 1.00 98.38 71 ILE A CA 1
ATOM 567 C C . ILE A 1 71 ? -4.855 3.318 6.935 1.00 98.38 71 ILE A C 1
ATOM 569 O O . ILE A 1 71 ? -4.512 4.290 6.258 1.00 98.38 71 ILE A O 1
ATOM 573 N N . LEU A 1 72 ? -4.024 2.685 7.756 1.00 98.25 72 LEU A N 1
ATOM 574 C CA . LEU A 1 72 ? -2.599 2.970 7.827 1.00 98.25 72 LEU A CA 1
ATOM 575 C C . LEU A 1 72 ? -1.885 2.222 6.704 1.00 98.25 72 LEU A C 1
ATOM 577 O O . LEU A 1 72 ? -2.038 1.008 6.566 1.00 98.25 72 L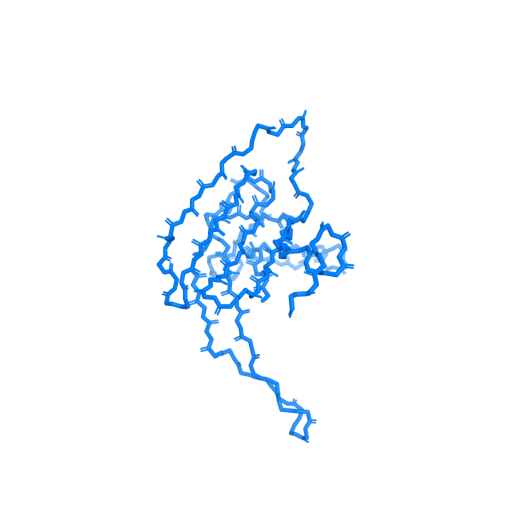EU A O 1
ATOM 581 N N . VAL A 1 73 ? -1.084 2.938 5.926 1.00 98.44 73 VAL A N 1
ATOM 582 C CA . VAL A 1 73 ? -0.312 2.401 4.808 1.00 98.44 73 VAL A CA 1
ATOM 583 C C . VAL A 1 73 ? 1.146 2.814 4.951 1.00 98.44 73 VAL A C 1
ATOM 585 O O . VAL A 1 73 ? 1.458 3.990 5.112 1.00 98.44 73 VAL A O 1
ATOM 588 N N . ASP A 1 74 ? 2.042 1.843 4.841 1.00 97.88 74 ASP A N 1
ATOM 589 C CA . ASP A 1 74 ? 3.493 2.020 4.842 1.00 97.88 74 ASP A CA 1
ATOM 590 C C . ASP A 1 74 ? 4.050 1.670 3.462 1.00 97.88 74 ASP A C 1
ATOM 592 O O . ASP A 1 74 ? 4.054 0.504 3.060 1.00 97.88 74 ASP A O 1
A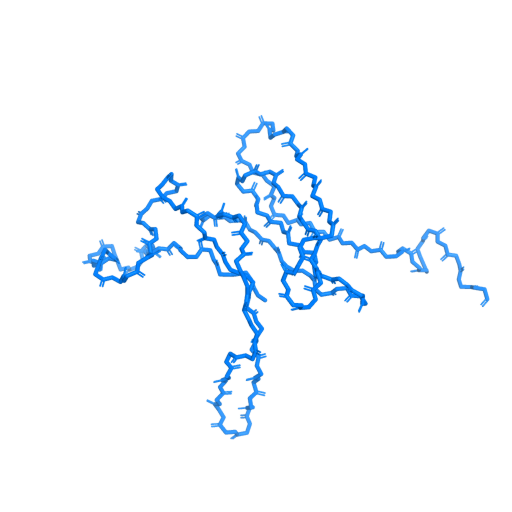TOM 596 N N . SER A 1 75 ? 4.510 2.691 2.742 1.00 97.38 75 SER A N 1
ATOM 597 C CA . SER A 1 75 ? 5.256 2.568 1.486 1.00 97.38 75 SER A CA 1
ATOM 598 C C . SER A 1 75 ? 6.747 2.531 1.822 1.00 97.38 75 SER A C 1
ATOM 600 O O . SER A 1 75 ? 7.463 3.536 1.743 1.00 97.38 75 SER A O 1
ATOM 602 N N . GLY A 1 76 ? 7.194 1.360 2.273 1.00 95.50 76 GLY A N 1
ATOM 603 C CA . GLY A 1 76 ? 8.428 1.198 3.035 1.00 95.50 76 GLY A CA 1
ATOM 604 C C . GLY A 1 76 ? 9.699 1.636 2.315 1.00 95.50 76 GLY A C 1
ATOM 605 O O . GLY A 1 76 ? 10.572 2.245 2.937 1.00 95.50 76 GLY A O 1
ATOM 606 N N . MET A 1 77 ? 9.803 1.401 1.004 1.00 94.12 77 MET A N 1
ATOM 607 C CA . MET A 1 77 ? 10.955 1.847 0.206 1.00 94.12 77 MET A CA 1
ATOM 608 C C . MET A 1 77 ? 10.998 3.360 -0.011 1.00 94.12 77 MET A C 1
ATOM 610 O O . MET A 1 77 ? 12.079 3.908 -0.212 1.00 94.12 77 MET A O 1
ATOM 614 N N . GLN A 1 78 ? 9.855 4.046 0.059 1.00 94.00 78 GLN A N 1
ATOM 615 C CA . GLN A 1 78 ? 9.818 5.512 0.035 1.00 94.00 78 GLN A CA 1
ATOM 616 C C . GLN A 1 78 ? 10.016 6.122 1.425 1.00 94.00 78 GLN A C 1
ATOM 618 O O . GLN A 1 78 ? 10.222 7.327 1.546 1.00 94.00 78 GLN A O 1
ATOM 623 N N . GLY A 1 79 ? 9.951 5.317 2.490 1.00 95.69 79 GLY A N 1
ATOM 624 C CA . GLY A 1 79 ? 9.951 5.825 3.858 1.00 95.69 79 GLY A CA 1
ATOM 625 C C . GLY A 1 79 ? 8.704 6.651 4.173 1.00 95.69 79 GLY A C 1
ATOM 626 O O . GLY A 1 79 ? 8.778 7.584 4.972 1.00 95.69 79 GLY A O 1
ATOM 627 N N . LEU A 1 80 ? 7.585 6.341 3.516 1.00 97.31 80 LEU A N 1
ATOM 628 C CA . LEU A 1 80 ? 6.336 7.078 3.635 1.00 97.31 80 LEU A CA 1
ATOM 629 C C . LEU A 1 80 ? 5.290 6.279 4.392 1.00 97.31 80 LEU A C 1
ATOM 631 O O . LEU A 1 80 ? 4.999 5.138 4.050 1.00 97.31 80 LEU A O 1
ATOM 635 N N . ILE A 1 81 ? 4.677 6.929 5.375 1.00 98.06 81 ILE A N 1
ATOM 636 C CA . ILE A 1 81 ? 3.575 6.379 6.159 1.00 98.06 81 ILE A CA 1
ATOM 637 C C . ILE A 1 81 ? 2.380 7.305 5.970 1.00 98.06 81 ILE A C 1
ATOM 639 O O . ILE A 1 81 ? 2.459 8.480 6.327 1.00 98.06 81 ILE A O 1
ATOM 643 N N . GLY A 1 82 ? 1.290 6.802 5.406 1.00 98.00 82 GLY A N 1
ATOM 644 C CA . GLY A 1 82 ? 0.053 7.549 5.196 1.00 98.00 82 GLY A CA 1
ATOM 645 C C . GLY A 1 82 ? -1.109 6.950 5.981 1.00 98.00 82 GLY A C 1
ATOM 646 O O . GLY A 1 82 ? -1.229 5.734 6.083 1.00 98.00 82 GLY A O 1
ATOM 647 N N . GLU A 1 83 ? -1.975 7.799 6.522 1.00 98.19 83 GLU A N 1
ATOM 648 C CA . GLU A 1 83 ? -3.301 7.412 7.004 1.00 98.19 83 GLU A CA 1
ATOM 649 C C . GLU A 1 83 ? -4.352 7.909 6.017 1.00 98.19 83 GLU A C 1
ATOM 651 O O . GLU A 1 83 ? -4.379 9.094 5.674 1.00 98.19 83 GLU A O 1
ATOM 656 N N . TYR A 1 84 ? -5.221 7.005 5.581 1.00 98.56 84 TYR A N 1
ATOM 657 C CA . TYR A 1 84 ? -6.242 7.249 4.568 1.00 98.56 84 TYR A CA 1
ATOM 658 C C . TYR A 1 84 ? -7.630 6.964 5.135 1.00 98.56 84 TYR A C 1
ATOM 660 O O . TYR A 1 84 ? -7.785 6.108 6.001 1.00 98.56 84 TYR A O 1
ATOM 668 N N . LYS A 1 85 ? -8.652 7.658 4.642 1.00 97.81 85 LYS A N 1
ATOM 669 C CA . LYS A 1 85 ? -10.047 7.248 4.844 1.00 97.81 85 LYS A CA 1
ATOM 670 C C . LYS A 1 85 ? -10.371 6.031 3.978 1.00 97.81 85 LYS A C 1
ATOM 672 O O . LYS A 1 85 ? -9.621 5.686 3.067 1.00 97.81 85 LYS A O 1
ATOM 677 N N . GLU A 1 86 ? -11.528 5.421 4.217 1.00 95.56 86 GLU A N 1
ATOM 678 C CA . GLU A 1 86 ? -12.018 4.295 3.415 1.00 95.56 86 GLU A CA 1
ATOM 679 C C . GLU A 1 86 ? -12.167 4.648 1.918 1.00 95.56 86 GLU A C 1
ATOM 681 O O . GLU A 1 86 ? -11.897 3.827 1.048 1.00 95.56 86 GLU A O 1
ATOM 686 N N . ASP A 1 87 ? -12.495 5.892 1.573 1.00 95.50 87 ASP A N 1
ATOM 687 C CA . ASP A 1 87 ? -12.575 6.332 0.171 1.00 95.50 87 ASP A CA 1
ATOM 688 C C . ASP A 1 87 ? -11.206 6.593 -0.495 1.00 95.50 87 ASP A C 1
ATOM 690 O O . ASP A 1 87 ? -11.153 6.998 -1.655 1.00 95.50 87 ASP A O 1
ATOM 694 N N . GLY A 1 88 ? -10.097 6.368 0.218 1.00 97.50 88 GLY A N 1
ATOM 695 C CA . GLY A 1 88 ? -8.742 6.640 -0.261 1.00 97.50 88 GLY A CA 1
ATOM 696 C C . GLY A 1 88 ? -8.290 8.091 -0.085 1.00 97.50 88 GLY A C 1
ATOM 697 O O . GLY A 1 88 ? -7.186 8.442 -0.500 1.00 97.50 88 GLY A O 1
ATOM 698 N N . THR A 1 89 ? -9.087 8.954 0.554 1.00 98.19 89 THR A N 1
ATOM 699 C CA . THR A 1 89 ? -8.665 10.324 0.872 1.00 98.19 89 THR A CA 1
ATOM 700 C C . THR A 1 89 ? -7.536 10.304 1.900 1.00 98.19 89 THR A C 1
ATOM 702 O O . THR A 1 89 ? -7.714 9.819 3.019 1.00 98.19 89 THR A O 1
ATOM 705 N N . LEU A 1 90 ? -6.387 10.890 1.555 1.00 98.31 90 LEU A N 1
ATOM 706 C CA . LEU A 1 90 ? -5.269 11.063 2.481 1.00 98.31 90 LEU A CA 1
ATOM 707 C C . LEU A 1 90 ? -5.658 11.996 3.639 1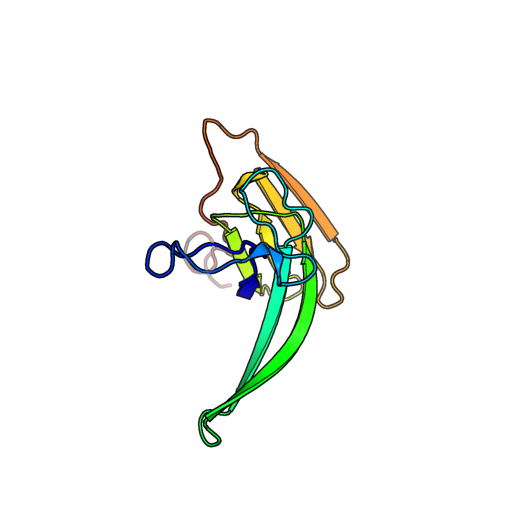.00 98.31 90 LEU A C 1
ATOM 709 O O . LEU A 1 90 ? -6.044 13.145 3.426 1.00 98.31 90 LEU A O 1
ATOM 713 N N . VAL A 1 91 ? -5.510 11.513 4.871 1.00 98.12 91 VAL A N 1
ATOM 714 C CA . VAL A 1 91 ? -5.721 12.287 6.103 1.00 98.12 91 VAL A CA 1
ATOM 715 C C . VAL A 1 91 ? -4.412 12.921 6.561 1.00 98.12 91 VAL A C 1
ATOM 717 O O . VAL A 1 91 ? -4.362 14.111 6.870 1.00 98.12 91 VAL A O 1
ATOM 720 N N . LYS A 1 92 ? -3.343 12.121 6.625 1.00 97.62 92 LYS A N 1
ATOM 721 C CA . LYS A 1 92 ? -2.027 12.558 7.100 1.00 97.62 92 LYS A CA 1
ATOM 722 C C . LYS A 1 92 ? -0.927 11.683 6.518 1.00 97.62 92 LYS A C 1
ATOM 724 O O . LYS A 1 92 ? -1.128 10.490 6.335 1.00 97.62 92 LYS A O 1
ATOM 729 N N . GLN A 1 93 ? 0.244 12.271 6.295 1.00 98.19 93 GLN A N 1
ATOM 730 C CA . GLN A 1 93 ? 1.429 11.568 5.817 1.00 98.19 93 GLN A CA 1
ATOM 731 C C . GLN A 1 93 ? 2.657 11.954 6.639 1.00 98.19 93 GLN A C 1
ATOM 733 O O . GLN A 1 93 ? 2.816 13.107 7.046 1.00 98.19 93 GLN A O 1
ATOM 738 N N . PHE A 1 94 ? 3.529 10.982 6.864 1.00 96.88 94 PHE A N 1
ATOM 739 C CA . PHE A 1 94 ? 4.806 11.133 7.538 1.00 96.88 94 PHE A CA 1
ATOM 740 C C . PHE A 1 94 ? 5.912 10.616 6.625 1.00 96.88 94 PHE A C 1
ATOM 742 O O . PHE A 1 94 ? 5.776 9.555 6.017 1.00 96.88 94 PHE A O 1
ATOM 749 N N . GLN A 1 95 ? 7.013 11.358 6.562 1.00 96.56 95 GLN A N 1
ATOM 750 C CA . GLN A 1 95 ? 8.233 10.946 5.879 1.00 96.56 95 GLN A CA 1
ATOM 751 C C . GLN A 1 95 ? 9.286 10.602 6.926 1.00 96.56 95 GLN A C 1
ATOM 753 O O . GLN A 1 95 ? 9.602 11.417 7.795 1.00 96.56 95 GLN A O 1
ATOM 758 N N . MET A 1 96 ? 9.863 9.414 6.814 1.00 93.12 96 MET A N 1
ATOM 759 C CA . MET A 1 96 ? 11.049 9.031 7.563 1.00 93.12 96 MET A CA 1
ATOM 760 C C . MET A 1 96 ? 12.296 9.229 6.710 1.00 93.12 96 MET A C 1
ATOM 762 O O . MET A 1 96 ? 12.315 8.907 5.521 1.00 93.12 96 MET A O 1
ATOM 766 N N . ASN A 1 97 ? 13.367 9.705 7.342 1.00 93.38 97 ASN A N 1
ATOM 767 C CA . ASN A 1 97 ? 14.698 9.636 6.756 1.00 93.38 97 ASN A CA 1
ATOM 768 C C . ASN A 1 97 ? 15.189 8.191 6.854 1.00 93.38 97 ASN A C 1
ATOM 770 O O . ASN A 1 97 ? 15.461 7.692 7.949 1.00 93.38 97 ASN A O 1
ATOM 774 N N . LEU A 1 98 ? 15.279 7.512 5.714 1.00 91.44 98 LEU A N 1
ATOM 775 C CA . LEU A 1 98 ? 15.759 6.137 5.659 1.00 91.44 98 LEU A CA 1
ATOM 776 C C . LEU A 1 98 ? 17.256 6.101 5.982 1.00 91.44 98 LEU A C 1
ATOM 778 O O . LEU A 1 98 ? 18.061 6.748 5.319 1.00 91.44 98 LEU A O 1
ATOM 782 N N . SER A 1 99 ? 17.643 5.316 6.990 1.00 81.12 99 SER A N 1
ATOM 783 C CA . SER A 1 99 ? 19.059 5.136 7.340 1.00 81.12 99 SER A CA 1
ATOM 784 C C . SER A 1 99 ? 19.816 4.294 6.313 1.00 81.12 99 SER A C 1
ATOM 786 O O . SER A 1 99 ? 21.035 4.422 6.195 1.00 81.12 99 SER A O 1
ATOM 788 N N . LYS A 1 100 ? 19.110 3.414 5.585 1.00 84.94 100 LYS A N 1
ATOM 789 C CA . LYS A 1 100 ? 19.715 2.565 4.557 1.00 84.94 100 LYS A CA 1
ATOM 790 C C . LYS A 1 100 ? 18.797 2.272 3.374 1.00 84.94 100 LYS A C 1
ATOM 792 O O . LYS A 1 100 ? 19.069 2.759 2.286 1.00 84.94 100 LYS A O 1
ATOM 797 N N . TYR A 1 101 ? 17.752 1.464 3.571 1.00 84.50 101 TYR A N 1
ATOM 798 C CA . TYR A 1 101 ? 17.001 0.904 2.440 1.00 84.50 101 TYR A CA 1
ATOM 799 C C . TYR A 1 101 ? 15.491 1.106 2.518 1.00 84.50 101 TYR A C 1
ATOM 801 O O . TYR A 1 101 ? 14.894 1.435 1.502 1.00 84.50 101 TYR A O 1
ATOM 809 N N . TYR A 1 102 ? 14.868 0.884 3.678 1.00 93.12 102 TYR A N 1
ATOM 810 C CA . TYR A 1 102 ? 13.409 0.894 3.786 1.00 93.12 102 TYR A CA 1
ATOM 811 C C . TYR A 1 102 ? 12.923 0.825 5.236 1.00 93.12 102 TYR A C 1
ATOM 813 O O . TYR A 1 102 ? 13.675 0.458 6.144 1.00 93.12 102 TYR A O 1
ATOM 821 N N . ILE A 1 103 ? 11.637 1.110 5.422 1.00 93.81 103 ILE A N 1
ATOM 822 C CA . ILE A 1 103 ? 10.836 0.676 6.571 1.00 93.81 103 ILE A CA 1
ATOM 823 C C . ILE A 1 103 ? 10.245 -0.699 6.230 1.00 93.81 103 ILE A C 1
ATOM 825 O O . ILE A 1 103 ? 9.803 -0.916 5.107 1.00 93.81 103 ILE A O 1
ATOM 829 N N . TYR A 1 104 ? 10.300 -1.664 7.154 1.00 94.38 104 TYR A N 1
ATOM 830 C CA . TYR A 1 104 ? 9.800 -3.014 6.862 1.00 94.38 104 TYR A CA 1
ATOM 831 C C . TYR A 1 104 ? 8.279 -3.121 7.016 1.00 94.38 104 TYR A C 1
ATOM 833 O O . TYR A 1 104 ? 7.610 -3.612 6.107 1.00 94.38 104 TYR A O 1
ATOM 841 N N . ARG A 1 105 ? 7.758 -2.721 8.185 1.00 95.25 105 ARG A N 1
ATOM 842 C CA . ARG A 1 105 ? 6.327 -2.656 8.510 1.00 95.25 105 ARG A CA 1
ATOM 843 C C . ARG A 1 105 ? 6.077 -1.586 9.564 1.00 95.25 105 ARG A C 1
ATOM 845 O O . ARG A 1 105 ? 6.929 -1.374 10.431 1.00 95.25 105 ARG A O 1
ATOM 852 N N . VAL A 1 106 ? 4.881 -1.011 9.548 1.00 95.56 106 VAL A N 1
ATOM 853 C CA . VAL A 1 106 ? 4.397 -0.068 10.558 1.00 95.56 106 VAL A CA 1
ATOM 854 C C . VAL A 1 106 ? 3.057 -0.555 11.086 1.00 95.56 106 VAL A C 1
ATOM 856 O O . VAL A 1 106 ? 2.232 -1.068 10.336 1.00 95.56 106 VAL A O 1
ATOM 859 N N . TYR A 1 107 ? 2.854 -0.386 12.389 1.00 94.88 107 TYR A N 1
ATOM 860 C CA . TYR A 1 107 ? 1.594 -0.680 13.053 1.00 94.88 107 TYR A CA 1
ATOM 861 C C . TYR A 1 107 ? 1.219 0.473 13.977 1.00 94.88 107 TYR A C 1
ATOM 863 O O . TYR A 1 107 ? 2.086 1.083 14.608 1.00 94.88 107 TYR A O 1
ATOM 871 N N . LYS A 1 108 ? -0.079 0.733 14.076 1.00 93.56 108 LYS A N 1
ATOM 872 C CA . LYS A 1 108 ? -0.693 1.651 15.025 1.00 93.56 108 LYS A CA 1
ATOM 873 C C . LYS A 1 108 ? -1.445 0.821 16.059 1.00 93.56 108 LYS A C 1
ATOM 875 O O . LYS A 1 108 ? -2.372 0.087 15.719 1.00 93.56 108 LYS A O 1
ATOM 880 N N . TYR A 1 109 ? -1.003 0.925 17.306 1.00 90.94 109 TYR A N 1
ATOM 881 C CA . TYR A 1 109 ? -1.622 0.289 18.464 1.00 90.94 109 TYR A CA 1
ATOM 882 C C . TYR A 1 109 ? -2.163 1.372 19.394 1.00 90.94 109 TYR A C 1
ATOM 884 O O . TYR A 1 109 ? -1.575 2.449 19.502 1.00 90.94 109 TYR A O 1
ATOM 892 N N . ASP A 1 110 ? -3.267 1.078 20.068 1.00 89.00 110 ASP A N 1
ATOM 893 C CA . ASP A 1 110 ? -3.832 1.911 21.134 1.00 89.00 110 ASP A CA 1
ATOM 894 C C . ASP A 1 110 ? -3.090 1.727 22.475 1.00 89.00 110 ASP A C 1
ATOM 896 O O . ASP A 1 110 ? -3.167 2.579 23.354 1.00 89.00 110 ASP A O 1
ATOM 900 N N . PHE A 1 111 ? -2.318 0.639 22.600 1.00 89.38 111 PHE A N 1
ATOM 901 C CA . PHE A 1 111 ? -1.590 0.222 23.801 1.00 89.38 111 PHE A CA 1
ATOM 902 C C . PHE A 1 111 ? -2.477 -0.037 25.034 1.00 89.38 111 PHE A C 1
ATOM 904 O O . PHE A 1 111 ? -1.963 -0.103 26.161 1.00 89.38 111 PHE A O 1
ATOM 911 N N . SER A 1 112 ? -3.781 -0.231 24.824 1.00 89.19 112 SER A N 1
ATOM 912 C CA . SER A 1 112 ? -4.739 -0.619 25.861 1.00 89.19 112 SER A CA 1
ATOM 913 C C . SER A 1 112 ? -4.343 -1.965 26.474 1.00 89.19 112 SER A C 1
ATOM 915 O O . SER A 1 112 ? -3.912 -2.884 25.775 1.00 89.19 112 SER A O 1
ATOM 917 N N . GLY A 1 113 ? -4.405 -2.074 27.801 1.00 86.62 113 GLY A N 1
ATOM 918 C CA . GLY A 1 113 ? -3.994 -3.269 28.545 1.00 86.62 113 GLY A CA 1
ATOM 919 C C . GLY A 1 113 ? -2.477 -3.490 28.641 1.00 86.62 113 GLY A C 1
ATOM 920 O O . GLY A 1 113 ? -2.047 -4.440 29.296 1.00 86.62 113 GLY A O 1
ATOM 921 N N . TYR A 1 114 ? -1.655 -2.628 28.026 1.00 86.88 114 TYR A N 1
ATOM 922 C CA . TYR A 1 114 ? -0.191 -2.696 28.113 1.00 86.88 114 TYR A CA 1
ATOM 923 C C . TYR A 1 114 ? 0.413 -1.464 28.796 1.00 86.88 114 TYR A C 1
ATOM 925 O O . TYR A 1 114 ? 1.070 -1.591 29.827 1.00 86.88 114 TYR A O 1
ATOM 933 N N . LEU A 1 115 ? 0.190 -0.272 28.231 1.00 86.31 115 LEU A N 1
ATOM 934 C CA . LEU A 1 115 ? 0.640 1.002 28.815 1.00 86.31 115 LEU A CA 1
ATOM 935 C C . LEU A 1 115 ? -0.481 1.722 29.569 1.00 86.31 115 LEU A C 1
ATOM 937 O O . LEU A 1 115 ? -0.195 2.463 30.507 1.00 86.31 115 LEU A O 1
ATOM 941 N N . PHE A 1 116 ? -1.735 1.490 29.179 1.00 84.75 116 PHE A N 1
ATOM 942 C CA . PHE A 1 116 ? -2.915 2.089 29.797 1.00 84.75 116 PHE A CA 1
ATOM 943 C C . PHE A 1 116 ? -3.811 0.975 30.348 1.00 84.75 116 PHE A C 1
ATOM 945 O O . PHE A 1 116 ? -4.106 0.017 29.636 1.00 84.75 116 PHE A O 1
ATOM 952 N N . THR A 1 117 ? -4.203 1.057 31.621 1.00 77.00 117 THR A N 1
ATOM 953 C CA . THR A 1 117 ? -5.198 0.143 32.203 1.00 77.00 117 THR A CA 1
ATOM 954 C C . THR A 1 117 ? -6.590 0.517 31.704 1.00 77.00 117 THR A C 1
ATOM 956 O O . THR A 1 117 ? -6.863 1.703 31.535 1.00 77.00 117 THR A O 1
ATOM 959 N N . GLU A 1 118 ? -7.456 -0.473 31.488 1.00 68.69 118 GLU A N 1
ATOM 960 C CA . GLU A 1 118 ? -8.879 -0.233 31.213 1.00 68.69 118 GLU A CA 1
ATOM 961 C C . GLU A 1 118 ? -9.510 0.510 32.411 1.00 68.69 118 GLU A C 1
ATOM 963 O O . GLU A 1 118 ? -9.236 0.146 33.560 1.00 68.69 118 GLU A O 1
ATOM 968 N N . GLU A 1 119 ? -10.273 1.580 32.149 1.00 62.28 119 GLU A N 1
ATOM 969 C CA . GLU A 1 119 ? -11.090 2.281 33.161 1.00 62.28 119 GLU A CA 1
ATOM 970 C C . GLU A 1 119 ? -12.383 1.519 33.478 1.00 62.28 119 GLU A C 1
ATOM 972 O O . GLU A 1 119 ? -13.034 1.024 32.528 1.00 62.28 119 GLU A O 1
#